Protein AF-Q9F9H7-F1 (afdb_monomer_lite)

pLDDT: mean 96.47, std 3.42, range [79.0, 98.75]

Structure (mmCIF, N/CA/C/O backbone):
data_AF-Q9F9H7-F1
#
_entry.id   AF-Q9F9H7-F1
#
loop_
_atom_site.group_PDB
_atom_site.id
_atom_site.type_symbol
_atom_site.label_atom_id
_atom_site.label_alt_id
_atom_site.label_comp_id
_atom_site.label_asym_id
_atom_site.label_entity_id
_atom_site.label_seq_id
_atom_site.pdbx_PDB_ins_code
_atom_site.Cartn_x
_atom_site.Cartn_y
_atom_site.Cartn_z
_atom_site.occupancy
_atom_site.B_iso_or_equiv
_atom_site.auth_seq_id
_atom_site.auth_comp_id
_atom_site.auth_asym_id
_atom_site.auth_atom_id
_atom_site.pdbx_PDB_model_num
ATOM 1 N N . PRO A 1 1 ? -0.362 26.851 18.269 1.00 79.00 1 PRO A N 1
ATOM 2 C CA . PRO A 1 1 ? 0.157 26.210 17.031 1.00 79.00 1 PRO A CA 1
ATOM 3 C C . PRO A 1 1 ? -1.017 25.589 16.255 1.00 79.00 1 PRO A C 1
ATOM 5 O O . PRO A 1 1 ? -1.968 25.168 16.914 1.00 79.00 1 PRO A O 1
ATOM 8 N N . PRO A 1 2 ? -1.016 25.579 14.909 1.00 90.44 2 PRO A N 1
ATOM 9 C CA . PRO A 1 2 ? -2.099 24.976 14.136 1.00 90.44 2 PRO A CA 1
ATOM 10 C C . PRO A 1 2 ? -2.079 23.448 14.261 1.00 90.44 2 PRO A C 1
ATOM 12 O O . PRO A 1 2 ? -1.014 22.838 14.364 1.00 90.44 2 PRO A O 1
ATOM 15 N N . LEU A 1 3 ? -3.263 22.837 14.250 1.00 94.81 3 LEU A N 1
ATOM 16 C CA . LEU A 1 3 ? -3.407 21.385 14.224 1.00 94.81 3 LEU A CA 1
ATOM 17 C C . LEU A 1 3 ? -3.187 20.883 12.792 1.00 94.81 3 LEU A C 1
ATOM 19 O O . LEU A 1 3 ? -3.871 21.325 11.870 1.00 94.81 3 LEU A O 1
ATOM 23 N N . LEU A 1 4 ? -2.243 19.960 12.609 1.00 97.00 4 LEU A N 1
ATOM 24 C CA . LEU A 1 4 ? -2.014 19.303 11.324 1.00 97.00 4 LEU A CA 1
ATOM 25 C C . LEU A 1 4 ? -2.976 18.128 11.170 1.00 97.00 4 LEU A C 1
ATOM 27 O O . LEU A 1 4 ? -3.043 17.258 12.036 1.00 97.00 4 LEU A O 1
ATOM 31 N N . ILE A 1 5 ? -3.698 18.101 10.054 1.00 96.56 5 ILE A N 1
ATOM 32 C CA . ILE A 1 5 ? -4.616 17.017 9.712 1.00 96.56 5 ILE A CA 1
ATOM 33 C C . ILE A 1 5 ? -4.030 16.250 8.531 1.00 96.56 5 ILE A C 1
ATOM 35 O O . ILE A 1 5 ? -3.842 16.811 7.453 1.00 96.56 5 ILE A O 1
ATOM 39 N N . HIS A 1 6 ? -3.738 14.968 8.741 1.00 97.69 6 HIS A N 1
ATOM 40 C CA . HIS A 1 6 ? -3.216 14.084 7.707 1.00 97.69 6 HIS A CA 1
ATOM 41 C C . HIS A 1 6 ? -4.369 13.393 6.970 1.00 97.69 6 HIS A C 1
ATOM 43 O O . HIS A 1 6 ? -5.161 12.666 7.573 1.00 97.69 6 HIS A O 1
ATOM 49 N N . SER A 1 7 ? -4.462 13.596 5.654 1.00 97.81 7 SER A N 1
ATOM 50 C CA . SER A 1 7 ? -5.559 13.046 4.846 1.00 97.81 7 SER A CA 1
ATOM 51 C C . SER A 1 7 ? -5.621 11.518 4.885 1.00 97.81 7 SER A C 1
ATOM 53 O O . SER A 1 7 ? -6.714 10.954 4.931 1.00 97.81 7 SER A O 1
ATOM 55 N N . GLY A 1 8 ? -4.465 10.842 4.914 1.00 97.88 8 GLY A N 1
ATOM 56 C CA . GLY A 1 8 ? -4.407 9.382 5.028 1.00 97.88 8 GLY A CA 1
ATOM 57 C C . GLY A 1 8 ? -5.045 8.875 6.323 1.00 97.88 8 GLY A C 1
ATOM 58 O O . GLY A 1 8 ? -5.822 7.921 6.298 1.00 97.88 8 GLY A O 1
ATOM 59 N N . ASP A 1 9 ? -4.811 9.571 7.436 1.00 97.94 9 ASP A N 1
ATOM 60 C CA . ASP A 1 9 ? -5.305 9.162 8.756 1.00 97.94 9 ASP A CA 1
ATOM 61 C C . ASP A 1 9 ? -6.810 9.414 8.873 1.00 97.94 9 ASP A C 1
ATOM 63 O O . ASP A 1 9 ? -7.559 8.567 9.368 1.00 97.94 9 ASP A O 1
ATOM 67 N N . ALA A 1 10 ? -7.273 10.552 8.343 1.00 98.38 10 ALA A N 1
ATOM 68 C CA . ALA A 1 10 ? -8.693 10.874 8.263 1.00 98.38 10 ALA A CA 1
ATOM 69 C C . ALA A 1 10 ? -9.465 9.831 7.436 1.00 98.38 10 ALA A C 1
ATOM 71 O O . ALA A 1 10 ? -10.539 9.379 7.844 1.00 98.38 10 ALA A O 1
ATOM 72 N N . MET A 1 11 ? -8.900 9.392 6.304 1.00 98.5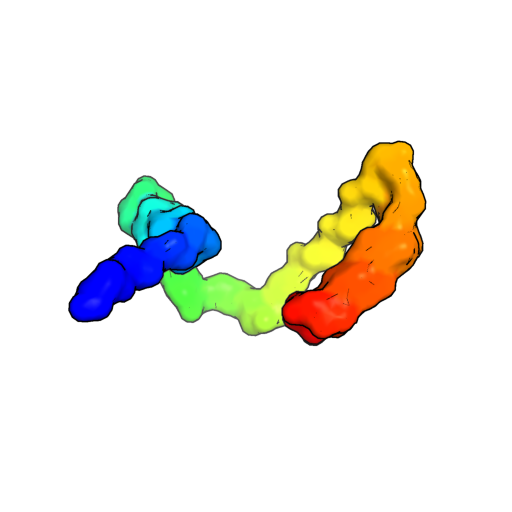0 11 MET A N 1
ATOM 73 C CA . MET A 1 11 ? -9.511 8.365 5.458 1.00 98.50 11 MET A CA 1
ATOM 74 C C . MET A 1 11 ? -9.581 7.002 6.160 1.00 98.50 11 MET A C 1
ATOM 76 O O . MET A 1 11 ? -10.615 6.338 6.085 1.00 98.50 11 MET A O 1
ATOM 80 N N . VAL A 1 12 ? -8.538 6.598 6.897 1.00 97.88 12 VAL A N 1
ATOM 81 C CA . VAL A 1 12 ? -8.563 5.370 7.715 1.00 97.88 12 VAL A CA 1
ATOM 82 C C . VAL A 1 12 ? -9.689 5.421 8.751 1.00 97.88 12 VAL A C 1
ATOM 84 O O . VAL A 1 12 ? -10.431 4.445 8.887 1.00 97.88 12 VAL A O 1
ATOM 87 N N . GLY A 1 13 ? -9.849 6.554 9.444 1.00 97.81 13 GLY A N 1
ATOM 88 C CA . GLY A 1 13 ? -10.926 6.752 10.418 1.00 97.81 13 GLY A CA 1
ATOM 89 C C . GLY A 1 13 ? -12.315 6.609 9.794 1.00 97.81 13 GLY A C 1
ATOM 90 O O . GLY A 1 13 ? -13.153 5.861 10.304 1.00 97.81 13 GLY A O 1
ATOM 91 N N . TYR A 1 14 ? -12.535 7.248 8.641 1.00 98.50 14 TYR A N 1
ATOM 92 C CA . TYR A 1 14 ? -13.790 7.127 7.899 1.00 98.50 14 TYR A CA 1
ATOM 93 C C . TYR A 1 14 ? -14.075 5.682 7.473 1.00 98.50 14 TYR A C 1
ATOM 95 O O . TYR A 1 14 ? -15.172 5.179 7.712 1.00 98.50 14 TYR A O 1
ATOM 103 N N . LEU A 1 15 ? -13.103 4.990 6.868 1.00 98.44 15 LEU A N 1
ATOM 104 C CA . LEU A 1 15 ? -13.301 3.626 6.369 1.00 98.44 15 LEU A CA 1
ATOM 105 C C . LEU A 1 15 ? -13.596 2.633 7.504 1.00 98.44 15 LEU A C 1
ATOM 107 O O . LEU A 1 15 ? -14.475 1.782 7.358 1.00 98.44 15 LEU A O 1
ATOM 111 N N . GLN A 1 16 ? -12.924 2.768 8.652 1.00 98.25 16 GLN A N 1
ATOM 112 C CA . GLN A 1 16 ? -13.194 1.949 9.840 1.00 98.25 16 GLN A CA 1
ATOM 113 C C . GLN A 1 16 ? -14.618 2.141 10.357 1.00 98.25 16 GLN A C 1
ATOM 115 O O . GLN A 1 16 ? -15.303 1.159 10.642 1.00 98.25 16 GLN A O 1
ATOM 120 N N . GLN A 1 17 ? -15.083 3.388 10.438 1.00 97.81 17 GLN A N 1
ATOM 121 C CA . GLN A 1 17 ? -16.430 3.690 10.908 1.00 97.81 17 GLN A CA 1
ATOM 122 C C . GLN A 1 17 ? -17.499 3.252 9.901 1.00 97.81 17 GLN A C 1
ATOM 124 O O . GLN A 1 17 ? -18.471 2.598 10.271 1.00 97.81 17 GLN A O 1
ATOM 129 N N . LYS A 1 18 ? -17.325 3.609 8.624 1.00 98.62 18 LYS A N 1
ATOM 130 C CA . LYS A 1 18 ? -18.341 3.428 7.583 1.00 98.62 18 LYS A CA 1
ATOM 131 C C . LYS A 1 18 ? -18.579 1.961 7.239 1.00 98.62 18 LYS A C 1
ATOM 133 O O . LYS A 1 18 ? -19.718 1.586 6.975 1.00 98.62 18 LYS A O 1
ATOM 138 N N . TYR A 1 19 ? -17.519 1.158 7.239 1.00 98.06 19 TYR A N 1
ATOM 139 C CA . TYR A 1 19 ? -17.557 -0.238 6.798 1.00 98.06 19 TYR A CA 1
ATOM 140 C C . TYR A 1 19 ? -17.318 -1.234 7.941 1.00 98.06 19 TYR A C 1
ATOM 142 O O . TYR A 1 19 ? -17.122 -2.419 7.687 1.00 98.06 19 TYR A O 1
ATOM 150 N N . ALA A 1 20 ? -17.311 -0.767 9.196 1.00 96.44 20 ALA A N 1
ATOM 151 C CA . ALA A 1 20 ? -17.027 -1.573 10.387 1.00 96.44 20 ALA A CA 1
ATOM 152 C C . ALA A 1 20 ? -15.709 -2.376 10.302 1.00 96.44 20 ALA A C 1
ATOM 154 O O . ALA A 1 20 ? -15.576 -3.435 10.926 1.00 96.44 20 ALA A O 1
ATOM 155 N N . LEU A 1 21 ? -14.726 -1.867 9.544 1.00 97.00 21 LEU A N 1
ATOM 156 C CA . LEU A 1 21 ? -13.447 -2.542 9.340 1.00 97.00 21 LEU A CA 1
ATOM 157 C C . LEU A 1 21 ? -12.674 -2.617 10.655 1.00 97.00 21 LEU A C 1
ATOM 159 O O . LEU A 1 21 ? -12.559 -1.644 11.404 1.00 97.00 21 LE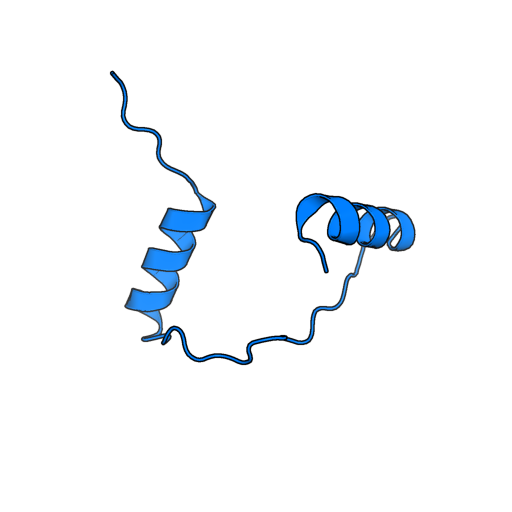U A O 1
ATOM 163 N N . LYS A 1 22 ? -12.116 -3.794 10.922 1.00 95.81 22 LYS A N 1
ATOM 164 C CA . LYS A 1 22 ? -11.296 -4.071 12.099 1.00 95.81 22 LYS A CA 1
ATOM 165 C C . LYS A 1 22 ? -9.814 -4.038 11.720 1.00 95.81 22 LYS A C 1
ATOM 167 O O . LYS A 1 22 ? -9.441 -4.284 10.577 1.00 95.81 22 LYS A O 1
ATOM 172 N N . LYS A 1 23 ? -8.948 -3.754 12.695 1.00 93.88 23 LYS A N 1
ATOM 173 C CA . LYS A 1 23 ? -7.481 -3.703 12.522 1.00 93.88 23 LYS A CA 1
ATOM 174 C C . LYS A 1 23 ? -6.827 -5.094 12.589 1.00 93.88 23 LYS A C 1
ATOM 176 O O . LYS A 1 23 ? -5.793 -5.260 13.220 1.00 93.88 23 LYS A O 1
ATOM 181 N N . ASN A 1 24 ? -7.461 -6.100 11.996 1.00 93.69 24 ASN A N 1
ATOM 182 C CA . ASN A 1 24 ? -7.036 -7.503 12.047 1.00 93.69 24 ASN A CA 1
ATOM 183 C C . ASN A 1 24 ? -6.997 -8.157 10.654 1.00 93.69 24 ASN A C 1
ATOM 185 O O . ASN A 1 24 ? -7.105 -9.376 10.542 1.00 93.69 24 ASN A O 1
ATOM 189 N N . ALA A 1 25 ? -6.872 -7.350 9.596 1.00 92.56 25 ALA A N 1
ATOM 190 C CA . ALA A 1 25 ? -6.577 -7.857 8.261 1.00 92.56 25 ALA A CA 1
ATOM 191 C C . ALA A 1 25 ? -5.194 -8.541 8.224 1.00 92.56 25 ALA A C 1
ATOM 193 O O . ALA A 1 25 ? -4.416 -8.442 9.175 1.00 92.56 25 ALA A O 1
ATOM 194 N N . CYS A 1 26 ? -4.891 -9.232 7.120 1.00 93.50 26 CYS A N 1
ATOM 195 C CA . CYS A 1 26 ? -3.605 -9.906 6.926 1.00 93.50 26 CYS A CA 1
ATOM 196 C C . CYS A 1 26 ? -2.428 -8.958 7.207 1.00 93.50 26 CYS A C 1
ATOM 198 O O . CYS A 1 26 ? -2.402 -7.842 6.690 1.00 93.50 26 CYS A O 1
ATOM 200 N N . THR A 1 27 ? -1.443 -9.420 7.984 1.00 92.62 27 THR A N 1
ATOM 201 C CA . THR A 1 27 ? -0.232 -8.649 8.314 1.00 92.62 27 THR A CA 1
ATOM 202 C C . THR A 1 27 ? 0.584 -8.295 7.068 1.00 92.62 27 THR A C 1
ATOM 204 O O . THR A 1 27 ? 1.155 -7.212 7.007 1.00 92.62 27 THR A O 1
ATOM 207 N N . PHE A 1 28 ? 0.585 -9.175 6.062 1.00 94.50 28 PHE A N 1
ATOM 208 C CA . PHE A 1 28 ? 1.213 -8.959 4.758 1.00 94.50 28 PHE A CA 1
ATOM 209 C C . PHE A 1 28 ? 0.149 -9.086 3.661 1.00 94.50 28 PHE A C 1
ATOM 211 O O . PHE A 1 28 ? -0.058 -10.177 3.118 1.00 94.50 28 PHE A O 1
ATOM 218 N N . PRO A 1 29 ? -0.616 -8.016 3.383 1.00 95.56 29 PRO A N 1
ATOM 219 C CA . PRO A 1 29 ? -1.617 -8.050 2.327 1.00 95.56 29 PRO A CA 1
ATOM 220 C C . PRO A 1 29 ? -0.937 -8.166 0.959 1.00 95.56 29 PRO A C 1
ATOM 222 O O . PRO A 1 29 ? 0.137 -7.610 0.735 1.00 95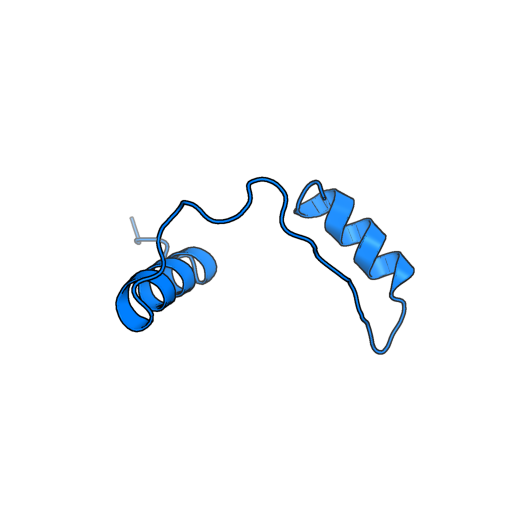.56 29 PRO A O 1
ATOM 225 N N . LYS A 1 30 ? -1.583 -8.860 0.017 1.00 96.75 30 LYS A N 1
ATOM 226 C CA . LYS A 1 30 ? -1.147 -8.850 -1.383 1.00 96.75 30 LYS A CA 1
ATOM 227 C C . LYS A 1 30 ? -1.392 -7.455 -1.964 1.00 96.75 30 LYS A C 1
ATOM 229 O O . LYS A 1 30 ? -2.521 -6.972 -1.918 1.00 96.75 30 LYS A O 1
ATOM 234 N N . VAL A 1 31 ? -0.353 -6.838 -2.520 1.00 97.50 31 VAL A N 1
ATOM 235 C CA . VAL A 1 31 ? -0.421 -5.539 -3.202 1.00 97.50 31 VAL A CA 1
ATOM 236 C C . VAL A 1 31 ? 0.175 -5.698 -4.595 1.00 97.50 31 VAL A C 1
ATOM 238 O O . VAL A 1 31 ? 1.232 -6.301 -4.750 1.00 97.50 31 VAL A O 1
ATOM 241 N N . GLU A 1 32 ? -0.518 -5.180 -5.60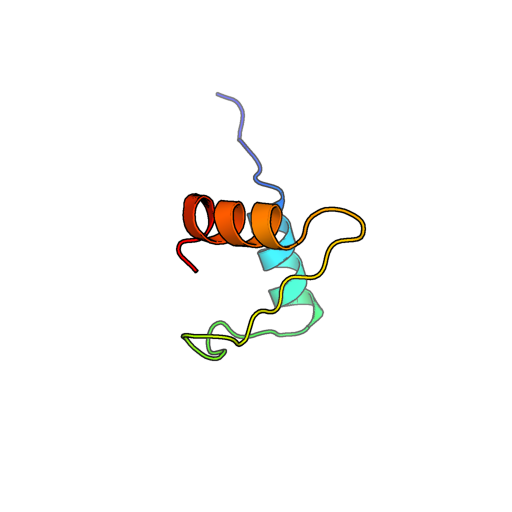4 1.00 98.19 32 GLU A N 1
ATOM 242 C CA . GLU A 1 32 ? -0.079 -5.199 -7.000 1.00 98.19 32 GLU A CA 1
ATOM 243 C C . GLU A 1 32 ? -0.011 -3.766 -7.526 1.00 98.19 32 GLU A C 1
ATOM 245 O O . GLU A 1 32 ? -0.902 -2.958 -7.250 1.00 98.19 32 GLU A O 1
ATOM 250 N N . PHE A 1 33 ? 1.038 -3.455 -8.286 1.00 98.31 33 PHE A N 1
ATOM 251 C CA . PHE A 1 33 ? 1.240 -2.141 -8.883 1.00 98.31 33 PHE A CA 1
ATOM 252 C C . PHE A 1 33 ? 0.900 -2.201 -10.364 1.00 98.31 33 PHE A C 1
ATOM 254 O O . PHE A 1 33 ? 1.331 -3.093 -11.085 1.00 98.31 33 PHE A O 1
ATOM 261 N N . HIS A 1 34 ? 0.119 -1.226 -10.811 1.00 98.12 34 HIS A N 1
ATOM 262 C CA . HIS A 1 34 ? -0.273 -1.065 -12.204 1.00 98.12 34 HIS A CA 1
ATOM 263 C C . HIS A 1 34 ? -0.145 0.418 -12.537 1.00 98.12 34 HIS A C 1
ATOM 265 O O . HIS A 1 34 ? -0.575 1.266 -11.754 1.00 98.12 34 HIS A O 1
ATOM 271 N N . ALA A 1 35 ? 0.457 0.744 -13.677 1.00 98.06 35 ALA A N 1
ATOM 272 C CA . ALA A 1 35 ? 0.644 2.122 -14.114 1.00 98.06 35 ALA A CA 1
ATOM 273 C C . ALA A 1 35 ? 0.366 2.240 -15.612 1.00 98.06 35 ALA A C 1
ATOM 275 O O . ALA A 1 35 ? 0.692 1.342 -16.381 1.00 98.06 35 ALA A O 1
ATOM 276 N N . SER A 1 36 ? -0.209 3.370 -16.027 1.00 98.12 36 SER A N 1
ATOM 277 C CA . SER A 1 36 ? -0.330 3.718 -17.448 1.00 98.12 36 SER A CA 1
ATOM 278 C C . SER A 1 36 ? 1.004 4.161 -18.066 1.00 98.12 36 SER A C 1
ATOM 280 O O . SER A 1 36 ? 1.135 4.162 -19.286 1.00 98.12 36 SER A O 1
ATOM 282 N N . GLY A 1 37 ? 1.974 4.552 -17.229 1.00 97.75 37 GLY A N 1
ATOM 283 C CA . GLY A 1 37 ? 3.362 4.835 -17.603 1.00 97.75 37 GLY A CA 1
ATOM 284 C C . GLY A 1 37 ? 4.29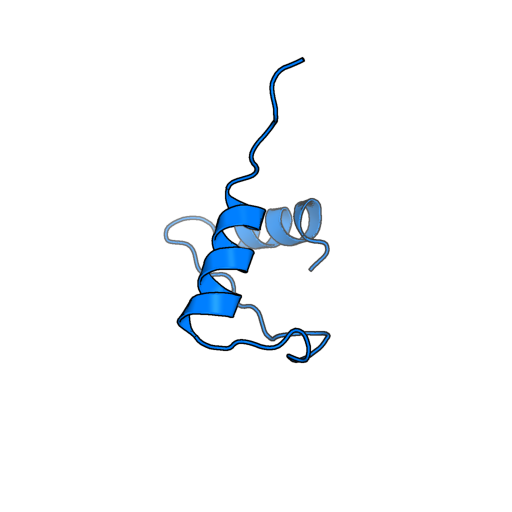9 3.666 -17.277 1.00 97.75 37 GLY A C 1
ATOM 285 O O . GLY A 1 37 ? 4.002 2.520 -17.597 1.00 97.75 37 GLY A O 1
ATOM 286 N N . ASP A 1 38 ? 5.429 3.953 -16.620 1.00 98.19 38 ASP A N 1
ATOM 287 C CA . ASP A 1 38 ? 6.403 2.933 -16.208 1.00 98.19 38 ASP A CA 1
ATOM 288 C C . ASP A 1 38 ? 6.061 2.341 -14.831 1.00 98.19 38 ASP A C 1
ATOM 290 O O . ASP A 1 38 ? 6.266 2.961 -13.781 1.00 98.19 38 ASP A O 1
ATOM 294 N N . VAL A 1 39 ? 5.548 1.112 -14.843 1.00 98.56 39 VAL A N 1
ATOM 295 C CA . VAL A 1 39 ? 5.215 0.367 -13.625 1.00 98.56 39 VAL A CA 1
ATOM 296 C C . VAL A 1 39 ? 6.456 -0.045 -12.826 1.00 98.56 39 VAL A C 1
ATOM 298 O O . VAL A 1 39 ? 6.401 -0.071 -11.601 1.00 98.56 39 VAL A O 1
ATOM 301 N N . VAL A 1 40 ? 7.600 -0.280 -13.473 1.00 98.38 40 VAL A N 1
ATOM 302 C CA . VAL A 1 40 ? 8.837 -0.697 -12.792 1.00 98.38 40 VAL A CA 1
ATOM 303 C C . VAL A 1 40 ? 9.386 0.450 -11.948 1.00 98.38 40 VAL A C 1
ATOM 305 O O . VAL A 1 40 ? 9.824 0.248 -10.811 1.00 98.38 40 VAL A O 1
ATOM 308 N N . TRP A 1 41 ? 9.321 1.678 -12.469 1.00 98.50 41 TRP A N 1
ATOM 309 C CA . TRP A 1 41 ? 9.660 2.864 -11.686 1.00 98.50 41 TRP A CA 1
ATOM 310 C C . TRP A 1 41 ? 8.721 3.035 -10.483 1.00 98.50 41 TRP A C 1
ATOM 312 O O . TRP A 1 41 ? 9.196 3.289 -9.374 1.00 98.50 41 TRP A O 1
ATOM 322 N N . LEU A 1 42 ? 7.411 2.832 -10.669 1.00 98.75 42 LEU A N 1
ATOM 323 C CA . LEU A 1 42 ? 6.431 2.909 -9.581 1.00 98.75 42 LEU A CA 1
ATOM 324 C C . LEU A 1 42 ? 6.709 1.867 -8.486 1.00 98.75 42 LEU A C 1
ATOM 326 O O . LEU A 1 42 ? 6.715 2.206 -7.304 1.00 98.75 42 LEU A O 1
ATOM 330 N N . GLU A 1 43 ? 6.996 0.623 -8.864 1.00 98.50 43 GLU A N 1
ATOM 331 C CA . GLU A 1 43 ? 7.368 -0.443 -7.929 1.00 98.50 43 GLU A CA 1
ATOM 332 C C . GLU A 1 43 ? 8.659 -0.120 -7.171 1.00 98.50 43 GLU A C 1
ATOM 334 O O . GLU A 1 43 ? 8.755 -0.362 -5.966 1.00 98.50 43 GLU A O 1
ATOM 339 N N . LYS A 1 44 ? 9.655 0.476 -7.842 1.00 98.44 44 LYS A N 1
ATOM 340 C CA . LYS A 1 44 ? 10.877 0.944 -7.175 1.00 98.44 44 LYS A CA 1
ATOM 341 C C . LYS A 1 44 ? 10.555 2.000 -6.118 1.00 98.44 44 LYS A C 1
ATOM 343 O O . LYS A 1 44 ? 11.072 1.928 -5.006 1.00 98.44 44 LYS A O 1
ATOM 348 N N . GLN A 1 45 ? 9.688 2.955 -6.442 1.00 98.44 45 GLN A N 1
ATOM 349 C CA . GLN A 1 45 ? 9.260 3.974 -5.486 1.00 98.44 45 GLN A CA 1
ATOM 350 C C . GLN A 1 45 ? 8.473 3.364 -4.322 1.00 98.44 45 GLN A C 1
ATOM 352 O O . GLN A 1 45 ? 8.723 3.708 -3.169 1.00 98.44 45 GLN A O 1
ATOM 357 N N . ALA A 1 46 ? 7.587 2.403 -4.573 1.00 98.38 46 ALA A N 1
ATOM 358 C CA . ALA A 1 46 ? 6.852 1.734 -3.505 1.00 98.38 46 ALA A CA 1
ATOM 359 C C . ALA A 1 46 ? 7.783 1.090 -2.462 1.00 98.38 46 ALA A C 1
ATOM 361 O O . ALA A 1 46 ? 7.553 1.244 -1.261 1.00 98.38 46 ALA A O 1
ATOM 362 N N . LYS A 1 47 ? 8.884 0.467 -2.900 1.00 97.81 47 LYS A N 1
ATOM 363 C CA . LYS A 1 47 ? 9.925 -0.071 -2.004 1.00 97.81 47 LYS A CA 1
ATOM 364 C C . LYS A 1 47 ? 10.559 1.018 -1.133 1.00 97.81 47 LYS A C 1
ATOM 366 O O . LYS A 1 47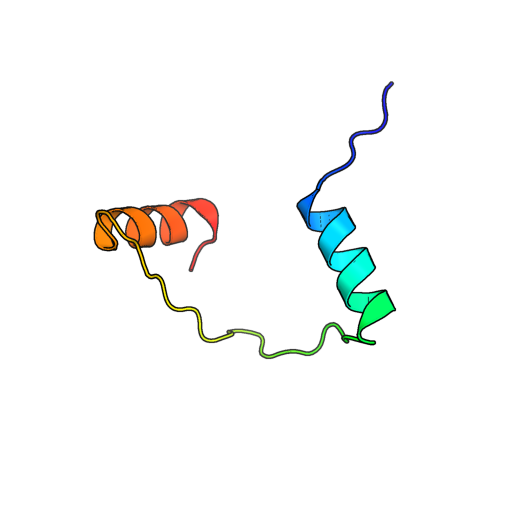 ? 10.777 0.824 0.063 1.00 97.81 47 LYS A O 1
ATOM 371 N N . GLU A 1 48 ? 10.841 2.186 -1.709 1.00 98.12 48 GLU A N 1
ATOM 372 C CA . GLU A 1 48 ? 11.476 3.310 -1.008 1.00 98.12 48 GLU A CA 1
ATOM 373 C C . GLU A 1 48 ? 10.545 3.949 0.036 1.00 98.12 48 GLU A C 1
ATOM 375 O O . GLU A 1 48 ? 10.964 4.144 1.183 1.00 98.12 48 GLU A O 1
ATOM 380 N N . TRP A 1 49 ? 9.289 4.219 -0.328 1.00 97.88 49 TRP A N 1
ATOM 381 C CA . TRP A 1 49 ? 8.319 4.931 0.514 1.00 97.88 49 TRP A CA 1
ATOM 382 C C . TRP A 1 49 ? 7.580 4.027 1.504 1.00 97.88 49 TRP A C 1
ATOM 384 O O . TRP A 1 49 ? 7.406 4.400 2.662 1.00 97.88 49 TRP A O 1
ATOM 394 N N . LEU A 1 50 ? 7.141 2.848 1.057 1.00 96.25 50 LEU A N 1
ATOM 395 C CA . LEU A 1 50 ? 6.227 1.977 1.806 1.00 96.25 50 LEU A CA 1
ATOM 396 C C . LEU A 1 50 ? 6.921 0.767 2.433 1.00 96.25 50 LEU A C 1
ATOM 398 O O . LEU A 1 50 ? 6.315 0.093 3.261 1.00 96.25 50 LEU A O 1
ATOM 402 N N . LYS A 1 51 ? 8.184 0.508 2.065 1.00 94.31 51 LYS A N 1
ATOM 403 C CA . LYS A 1 51 ? 8.954 -0.668 2.507 1.00 94.31 51 LYS A CA 1
ATOM 404 C C . LYS A 1 51 ? 8.273 -1.997 2.144 1.00 94.31 51 LYS A C 1
ATOM 406 O O . LYS A 1 51 ? 8.356 -2.959 2.906 1.00 94.31 51 LYS A O 1
ATOM 411 N N . LEU A 1 52 ? 7.591 -2.008 0.996 1.00 86.38 52 LEU A N 1
ATOM 412 C CA . LEU A 1 52 ? 7.003 -3.194 0.362 1.00 86.38 52 LEU A CA 1
ATOM 413 C C . LEU A 1 52 ? 8.020 -3.930 -0.509 1.00 86.38 52 LEU A C 1
ATOM 415 O O . LEU A 1 52 ? 8.999 -3.276 -0.923 1.00 86.38 52 LEU A O 1
#

Radius of gyration: 15.07 Å; chains: 1; bounding box: 30×36×35 Å

Sequence (52 aa):
PPLLIHSGDAMVGYLQQKYALKKNACTFPKVEFHASGDVVWLEKQAKEWLKL

Organism: Helicobacter pylori (NCBI:txid210)

Secondary structure (DSSP, 8-state):
-PPP--HHHHHHHHHHHHS---S-S-SS-------SS-HHHHHHHHHHHH--

Foldseek 3Di:
DDDDDDPVVVVVVCCCVVVVDDPPPDPDDDDDFDDPPDRVVVVVVCCVPVVD

InterPro domains:
  IPR001920 Asp/Glu racemase [G3DSA:3.40.50.1860] (2-52)